Protein AF-A0AAE2C0F9-F1 (afdb_monomer_lite)

Foldseek 3Di:
DFAAAPAGGVDDPDQQAKAAEPVQCPVVPQAQWKKWKAFDWAPDPDPPFFPRDIGIYGHTHHDYPPPWRMEHGPVRSVRTGDVVSQKTWMFIHTDPPPPPPPVPDDDDDDDPPPDDDDPDDDPVPPRPRIMYGYDNPNRD

Organism: NCBI:txid2727404

Structure (mmCIF, N/CA/C/O backbone):
data_AF-A0AAE2C0F9-F1
#
_entry.id   AF-A0AAE2C0F9-F1
#
loop_
_atom_site.group_PDB
_atom_site.id
_atom_site.type_symbol
_atom_site.label_atom_id
_atom_site.label_alt_id
_atom_site.label_comp_id
_atom_site.label_asym_id
_atom_site.label_entity_id
_atom_site.label_seq_id
_atom_site.pdbx_PDB_ins_code
_atom_site.Cartn_x
_atom_site.Cartn_y
_atom_site.Cartn_z
_atom_site.occupancy
_atom_site.B_iso_or_equiv
_atom_site.auth_seq_id
_atom_site.auth_comp_id
_atom_site.auth_asym_id
_atom_site.auth_atom_id
_atom_site.pdbx_PDB_model_num
ATOM 1 N N . MET A 1 1 ? 9.952 -14.963 -16.070 1.00 42.41 1 MET A N 1
ATOM 2 C CA . MET A 1 1 ? 10.923 -14.677 -14.993 1.00 42.41 1 MET A CA 1
ATOM 3 C C . MET A 1 1 ? 10.142 -14.170 -13.797 1.00 42.41 1 MET A C 1
ATOM 5 O O . MET A 1 1 ? 9.503 -13.132 -13.921 1.00 42.41 1 MET A O 1
ATOM 9 N N . PHE A 1 2 ? 10.122 -14.928 -12.702 1.00 54.16 2 PHE A N 1
ATOM 10 C CA . PHE A 1 2 ? 9.593 -14.456 -11.423 1.00 54.16 2 PHE A CA 1
ATOM 11 C C . PHE A 1 2 ? 10.709 -13.664 -10.751 1.00 54.16 2 PHE A C 1
ATOM 13 O O . PHE A 1 2 ? 11.817 -14.176 -10.589 1.00 54.16 2 PHE A O 1
ATOM 20 N N . THR A 1 3 ? 10.467 -12.386 -10.482 1.00 66.56 3 THR A N 1
ATOM 21 C CA . THR A 1 3 ? 11.379 -11.615 -9.643 1.00 66.56 3 THR A CA 1
ATOM 22 C C . THR A 1 3 ? 11.010 -11.927 -8.206 1.00 66.56 3 THR A C 1
ATOM 24 O O . THR A 1 3 ? 9.841 -11.840 -7.853 1.00 66.56 3 THR A O 1
ATOM 27 N N . ALA A 1 4 ? 12.006 -12.301 -7.416 1.00 83.06 4 ALA A N 1
ATOM 28 C CA . ALA A 1 4 ? 11.832 -12.604 -6.010 1.00 83.06 4 ALA A CA 1
ATOM 29 C C . ALA A 1 4 ? 11.451 -11.335 -5.227 1.00 83.06 4 ALA A C 1
ATOM 31 O O . ALA A 1 4 ? 11.951 -10.248 -5.536 1.00 83.06 4 ALA A O 1
ATOM 32 N N . SER A 1 5 ? 10.613 -11.482 -4.202 1.00 89.81 5 SER A N 1
ATOM 33 C CA . SER A 1 5 ? 10.295 -10.391 -3.276 1.00 89.81 5 SER A CA 1
ATOM 34 C C . SER A 1 5 ? 11.536 -9.923 -2.503 1.00 89.81 5 SER A C 1
ATOM 36 O O . SER A 1 5 ? 12.372 -10.740 -2.100 1.00 89.81 5 SER A O 1
ATOM 38 N N . ALA A 1 6 ? 11.653 -8.620 -2.237 1.00 92.44 6 ALA A N 1
ATOM 39 C CA . ALA A 1 6 ? 12.777 -8.067 -1.480 1.00 92.44 6 ALA A CA 1
ATOM 40 C C . ALA A 1 6 ? 12.827 -8.556 -0.019 1.00 92.44 6 ALA A C 1
ATOM 42 O O . ALA A 1 6 ? 13.913 -8.656 0.550 1.00 92.44 6 ALA A O 1
ATOM 43 N N . CYS A 1 7 ? 11.680 -8.878 0.597 1.00 93.25 7 CYS A N 1
ATOM 44 C CA . CYS A 1 7 ? 11.643 -9.330 1.992 1.00 93.25 7 CYS A CA 1
ATOM 45 C C . CYS A 1 7 ? 11.838 -10.844 2.155 1.00 93.25 7 CYS A C 1
ATOM 47 O O . CYS A 1 7 ? 12.425 -11.281 3.144 1.00 93.25 7 CYS A O 1
ATOM 49 N N . TYR A 1 8 ? 11.303 -11.661 1.238 1.00 92.25 8 TYR A N 1
ATOM 50 C CA . TYR A 1 8 ? 11.165 -13.110 1.451 1.00 92.25 8 TYR A CA 1
ATOM 51 C C . TYR A 1 8 ? 11.688 -13.970 0.296 1.00 92.25 8 TYR A C 1
ATOM 53 O O . TYR A 1 8 ? 11.549 -15.198 0.331 1.00 92.25 8 TYR A O 1
ATOM 61 N N . GLY A 1 9 ? 12.309 -13.363 -0.715 1.00 89.75 9 GLY A N 1
ATOM 62 C CA . GLY A 1 9 ? 12.734 -14.070 -1.914 1.00 89.75 9 GLY A CA 1
ATOM 63 C C . GLY A 1 9 ? 11.528 -14.665 -2.646 1.00 89.75 9 GLY A C 1
ATOM 64 O O . GLY A 1 9 ? 10.481 -14.032 -2.701 1.00 89.75 9 GLY A O 1
ATOM 65 N N . ASN A 1 10 ? 11.663 -15.898 -3.144 1.00 87.38 10 ASN A N 1
ATOM 66 C CA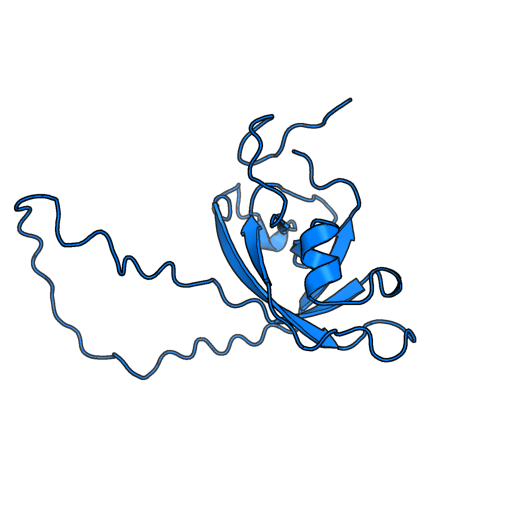 . ASN A 1 10 ? 10.615 -16.622 -3.886 1.00 87.38 10 ASN A CA 1
ATOM 67 C C . ASN A 1 10 ? 9.571 -17.313 -2.980 1.00 87.38 10 ASN A C 1
ATOM 69 O O . ASN A 1 10 ? 8.897 -18.255 -3.406 1.00 87.38 10 ASN A O 1
ATOM 73 N N . LYS A 1 11 ? 9.511 -16.971 -1.685 1.00 87.62 11 LYS A N 1
ATOM 74 C CA . LYS A 1 11 ? 8.603 -17.638 -0.742 1.00 87.62 11 LYS A CA 1
ATOM 75 C C . LYS A 1 11 ? 7.221 -16.985 -0.815 1.00 87.62 11 LYS A C 1
ATOM 77 O O . LYS A 1 11 ? 7.103 -15.827 -0.410 1.00 87.62 11 LYS A O 1
ATOM 82 N N . PRO A 1 12 ? 6.160 -17.716 -1.200 1.00 86.19 12 PRO A N 1
ATOM 83 C CA . PRO A 1 12 ? 4.826 -17.143 -1.314 1.00 86.19 12 PRO A CA 1
ATOM 84 C C . PRO A 1 12 ? 4.338 -16.622 0.040 1.00 86.19 12 PRO A C 1
ATOM 86 O O . PRO A 1 12 ? 4.440 -17.305 1.058 1.00 86.19 12 PRO A O 1
ATOM 89 N N . GLN A 1 13 ? 3.793 -15.406 0.048 1.00 90.44 13 GLN A N 1
ATOM 90 C CA . GLN A 1 13 ? 3.304 -14.737 1.260 1.00 90.44 13 GLN A CA 1
ATOM 91 C C . GLN A 1 13 ? 1.782 -14.524 1.276 1.00 90.44 13 GLN A C 1
ATOM 93 O O . GLN A 1 13 ? 1.277 -13.851 2.178 1.00 90.44 13 GLN A O 1
ATOM 98 N N . GLY A 1 14 ? 1.070 -15.118 0.314 1.00 88.25 14 GLY A N 1
ATOM 99 C CA . GLY A 1 14 ? -0.357 -14.910 0.069 1.00 88.25 14 GLY A CA 1
ATOM 100 C C . GLY A 1 14 ? -0.620 -13.806 -0.956 1.00 88.25 14 GLY A C 1
ATOM 101 O O . GLY A 1 14 ? 0.307 -13.278 -1.561 1.00 88.25 14 GLY A O 1
ATOM 102 N N . VAL A 1 15 ? -1.899 -13.473 -1.148 1.00 88.88 15 VAL A N 1
ATOM 103 C CA . VAL A 1 15 ? -2.340 -12.466 -2.133 1.00 88.88 15 VAL A CA 1
ATOM 104 C C . VAL A 1 15 ? -2.720 -11.129 -1.503 1.00 88.88 15 VAL A C 1
ATOM 106 O O . VAL A 1 15 ? -2.801 -10.141 -2.213 1.00 88.88 15 VAL A O 1
ATOM 109 N N . MET A 1 16 ? -2.919 -11.056 -0.183 1.00 92.88 16 MET A N 1
ATOM 110 C CA . MET A 1 16 ? -3.181 -9.795 0.530 1.00 92.88 16 MET A CA 1
ATOM 111 C C . MET A 1 16 ? -1.858 -9.169 0.974 1.00 92.88 16 MET A C 1
ATOM 113 O O . MET A 1 16 ? -1.473 -9.201 2.146 1.00 92.88 16 MET A O 1
ATOM 117 N N . ILE A 1 17 ? -1.115 -8.675 -0.012 1.00 92.75 17 ILE A N 1
ATOM 118 C CA . ILE A 1 17 ? 0.266 -8.217 0.130 1.00 92.75 17 ILE A CA 1
ATOM 119 C C . ILE A 1 17 ? 0.461 -6.841 -0.507 1.00 92.75 17 ILE A C 1
ATOM 121 O O . ILE A 1 17 ? -0.316 -6.425 -1.368 1.00 92.75 17 ILE A O 1
ATOM 125 N N . ALA A 1 18 ? 1.506 -6.146 -0.067 1.00 93.69 18 ALA A N 1
ATOM 126 C CA . ALA A 1 18 ? 1.896 -4.842 -0.580 1.00 93.69 18 ALA A CA 1
ATOM 127 C C . ALA A 1 18 ? 3.424 -4.709 -0.698 1.00 93.69 18 ALA A C 1
ATOM 129 O O . ALA A 1 18 ? 4.173 -5.356 0.044 1.00 93.69 18 ALA A O 1
ATOM 130 N N . ALA A 1 19 ? 3.876 -3.840 -1.599 1.00 93.50 19 ALA A N 1
ATOM 131 C CA . ALA A 1 19 ? 5.245 -3.352 -1.654 1.00 93.50 19 ALA A CA 1
ATOM 132 C C . ALA A 1 19 ? 5.318 -1.933 -1.072 1.00 93.50 19 ALA A C 1
ATOM 134 O O . ALA A 1 19 ? 4.413 -1.116 -1.265 1.00 93.50 19 ALA A O 1
ATOM 135 N N . ALA A 1 20 ? 6.389 -1.642 -0.337 1.00 93.31 20 ALA A N 1
ATOM 136 C CA . ALA A 1 20 ? 6.649 -0.306 0.191 1.00 93.31 20 ALA A CA 1
ATOM 137 C C . ALA A 1 20 ? 7.449 0.525 -0.818 1.00 93.31 20 ALA A C 1
ATOM 139 O O . ALA A 1 20 ? 8.342 -0.009 -1.478 1.00 93.31 20 ALA A O 1
ATOM 140 N N . SER A 1 21 ? 7.166 1.824 -0.916 1.00 91.38 21 SER A N 1
ATOM 141 C CA . SER A 1 21 ? 8.005 2.755 -1.676 1.00 91.38 21 SER A CA 1
ATOM 142 C C . SER A 1 21 ? 9.275 3.146 -0.922 1.00 91.38 21 SER A C 1
ATOM 144 O O . SER A 1 21 ? 9.430 2.842 0.264 1.00 91.38 21 SER A O 1
ATOM 146 N N . ASP A 1 22 ? 10.186 3.843 -1.603 1.00 91.62 22 ASP A N 1
ATOM 147 C CA . ASP A 1 22 ? 11.493 4.235 -1.060 1.00 91.62 22 ASP A CA 1
ATOM 148 C C . ASP A 1 22 ? 11.426 4.927 0.317 1.00 91.62 22 ASP A C 1
ATOM 150 O O . ASP A 1 22 ? 12.169 4.513 1.212 1.00 91.62 22 ASP A O 1
ATOM 154 N N . PRO A 1 23 ? 10.514 5.893 0.572 1.00 90.50 23 PRO A N 1
ATOM 155 C CA . PRO A 1 23 ? 10.424 6.544 1.882 1.00 90.50 23 PRO A CA 1
ATOM 156 C C . PRO A 1 23 ? 9.973 5.612 3.014 1.00 90.50 23 PRO A C 1
ATOM 158 O O . PRO A 1 23 ? 10.267 5.871 4.180 1.00 90.50 23 PRO A O 1
ATOM 161 N N . LEU A 1 24 ? 9.238 4.543 2.691 1.00 89.31 24 LEU A N 1
ATOM 162 C CA . LEU A 1 24 ? 8.733 3.576 3.666 1.00 89.31 24 LEU A CA 1
ATOM 163 C C . LEU A 1 24 ? 9.624 2.342 3.816 1.00 89.31 24 LEU A C 1
ATOM 165 O O . LEU A 1 24 ? 9.521 1.652 4.829 1.00 89.31 24 LEU A O 1
ATOM 169 N N . TRP A 1 25 ? 10.487 2.058 2.840 1.00 91.75 25 TRP A N 1
ATOM 170 C CA . TRP A 1 25 ? 11.283 0.835 2.803 1.00 91.75 25 TRP A CA 1
ATOM 171 C C . TRP A 1 25 ? 12.175 0.663 4.036 1.00 91.75 25 TRP A C 1
ATOM 173 O O . TRP A 1 25 ? 12.251 -0.434 4.593 1.00 91.75 25 TRP A O 1
ATOM 183 N N . ALA A 1 26 ? 12.824 1.745 4.482 1.00 92.31 26 ALA A N 1
ATOM 184 C CA . ALA A 1 26 ? 13.661 1.775 5.685 1.00 92.31 26 ALA A CA 1
ATOM 185 C C . ALA A 1 26 ? 14.646 0.587 5.773 1.00 92.31 26 ALA A C 1
ATOM 187 O O . ALA A 1 26 ? 14.719 -0.096 6.795 1.00 92.31 26 ALA A O 1
ATOM 188 N N . ASN A 1 27 ? 15.371 0.306 4.683 1.00 91.88 27 ASN A N 1
ATOM 189 C CA . ASN A 1 27 ? 16.298 -0.831 4.563 1.00 91.88 27 ASN A CA 1
ATOM 190 C C . ASN A 1 27 ? 15.662 -2.195 4.905 1.00 91.88 27 ASN A C 1
ATOM 192 O O . ASN A 1 27 ? 16.303 -3.058 5.498 1.00 91.88 27 ASN A O 1
ATOM 196 N N . GLY A 1 28 ? 14.384 -2.382 4.568 1.00 91.56 28 GLY A N 1
ATOM 197 C CA . GLY A 1 28 ? 13.639 -3.612 4.836 1.00 91.56 28 GLY A CA 1
ATOM 198 C C . GLY A 1 28 ? 13.056 -3.706 6.249 1.00 91.56 28 GLY A C 1
ATOM 199 O O . GLY A 1 28 ? 12.364 -4.673 6.553 1.00 91.56 28 GLY A O 1
ATOM 200 N N . ALA A 1 29 ? 13.231 -2.700 7.113 1.00 93.69 29 ALA A N 1
ATOM 201 C CA . ALA A 1 29 ? 12.641 -2.701 8.458 1.00 93.69 29 ALA A CA 1
ATOM 202 C C . ALA A 1 29 ? 11.098 -2.677 8.452 1.00 93.69 29 ALA A C 1
ATOM 204 O O . ALA A 1 29 ? 10.458 -2.877 9.488 1.00 93.69 29 ALA A O 1
ATOM 205 N N . ILE A 1 30 ? 10.481 -2.390 7.302 1.00 93.75 30 ILE A N 1
ATOM 206 C CA . ILE A 1 30 ? 9.032 -2.459 7.103 1.00 93.75 30 ILE A CA 1
ATOM 207 C C . ILE A 1 30 ? 8.535 -3.866 6.723 1.00 93.75 30 ILE A C 1
ATOM 209 O O . ILE A 1 30 ? 7.337 -4.127 6.825 1.00 93.75 30 ILE A O 1
ATOM 213 N N . CYS A 1 31 ? 9.424 -4.786 6.333 1.00 94.25 31 CYS A N 1
ATOM 214 C CA . CYS A 1 31 ? 9.064 -6.154 5.967 1.00 94.25 31 CYS A CA 1
ATOM 215 C C . CYS A 1 31 ? 8.261 -6.849 7.074 1.00 94.25 31 CYS A C 1
ATOM 217 O O . CYS A 1 31 ? 8.587 -6.764 8.258 1.00 94.25 31 CYS A O 1
ATOM 219 N N . GLY A 1 32 ? 7.189 -7.541 6.690 1.00 92.25 32 GLY A N 1
ATOM 220 C CA . GLY A 1 32 ? 6.327 -8.284 7.609 1.00 92.25 32 GLY A CA 1
ATOM 221 C C . GLY A 1 32 ? 5.364 -7.429 8.429 1.00 92.25 32 GLY A C 1
ATOM 222 O O . GLY A 1 32 ? 4.437 -7.983 9.023 1.00 92.25 32 GLY A O 1
ATOM 223 N N . LYS A 1 33 ? 5.512 -6.097 8.435 1.00 91.75 33 LYS A N 1
ATOM 224 C CA . LYS A 1 33 ? 4.509 -5.215 9.039 1.00 91.75 33 LYS A CA 1
ATOM 225 C C . LYS A 1 33 ? 3.196 -5.336 8.274 1.00 91.75 33 LYS A C 1
ATOM 227 O O . LYS A 1 33 ? 3.175 -5.497 7.052 1.00 91.75 33 LYS A O 1
ATOM 232 N N . VAL A 1 34 ? 2.104 -5.255 9.022 1.00 92.19 34 VAL A N 1
ATOM 233 C CA . VAL A 1 34 ? 0.744 -5.341 8.497 1.00 92.19 34 VAL A CA 1
ATOM 234 C C . VAL A 1 34 ? 0.031 -4.006 8.638 1.00 92.19 34 VAL A C 1
ATOM 236 O O . VAL A 1 34 ? 0.200 -3.309 9.638 1.00 92.19 34 VAL A O 1
ATOM 239 N N . PHE A 1 35 ? -0.771 -3.653 7.642 1.00 91.00 35 PHE A N 1
ATOM 240 C CA . PHE A 1 35 ? -1.495 -2.387 7.578 1.00 91.00 35 PHE A CA 1
ATOM 241 C C . PHE A 1 35 ? -2.955 -2.642 7.233 1.00 91.00 35 PHE A C 1
ATOM 243 O O . PHE A 1 35 ? -3.237 -3.457 6.357 1.00 91.00 35 PHE A O 1
ATOM 250 N N . ASN A 1 36 ? -3.869 -1.946 7.910 1.00 93.12 36 ASN A N 1
ATOM 251 C CA . ASN A 1 36 ? -5.279 -1.930 7.538 1.00 93.12 36 ASN A CA 1
ATOM 252 C C . ASN A 1 36 ? -5.516 -0.770 6.569 1.00 93.12 36 ASN A C 1
ATOM 254 O O . ASN A 1 36 ? -5.553 0.382 6.986 1.00 93.12 36 ASN A O 1
ATOM 258 N N . VAL A 1 37 ? -5.635 -1.070 5.282 1.00 94.69 37 VAL A N 1
ATOM 259 C CA . VAL A 1 37 ? -5.708 -0.080 4.208 1.00 94.69 37 VAL A CA 1
ATOM 260 C C . VAL A 1 37 ? -7.159 0.181 3.832 1.00 94.69 37 VAL A C 1
ATOM 262 O O . VAL A 1 37 ? -7.930 -0.755 3.629 1.00 94.69 37 VAL A O 1
ATOM 265 N N . THR A 1 38 ? -7.522 1.455 3.708 1.00 94.94 38 THR A N 1
ATOM 266 C CA . THR A 1 38 ? -8.869 1.902 3.330 1.00 94.94 38 THR A CA 1
ATOM 267 C C . THR A 1 38 ? -8.778 2.973 2.253 1.00 94.94 38 THR A C 1
ATOM 269 O O . THR A 1 38 ? -7.994 3.907 2.390 1.00 94.94 38 THR A O 1
ATOM 272 N N . CYS A 1 39 ? -9.590 2.868 1.199 1.00 95.44 39 CYS A N 1
ATOM 273 C CA . CYS A 1 39 ? -9.715 3.921 0.190 1.00 95.44 39 CYS A CA 1
ATOM 274 C C . CYS A 1 39 ? -10.438 5.140 0.775 1.00 95.44 39 CYS A C 1
ATOM 276 O O . CYS A 1 39 ? -11.526 5.002 1.331 1.00 95.44 39 CYS A O 1
ATOM 278 N N . THR A 1 40 ? -9.856 6.329 0.622 1.00 95.25 40 THR A N 1
ATOM 279 C CA . THR A 1 40 ? -10.421 7.598 1.114 1.00 95.25 40 THR A CA 1
ATOM 280 C C . THR A 1 40 ? -10.854 8.537 -0.005 1.00 95.25 40 THR A C 1
ATOM 282 O O . THR A 1 40 ? -11.588 9.491 0.251 1.00 95.25 40 THR A O 1
ATOM 285 N N . GLY A 1 41 ? -10.454 8.279 -1.253 1.00 92.38 41 GLY A N 1
ATOM 286 C CA . GLY A 1 41 ? -10.963 9.036 -2.391 1.00 92.38 41 GLY A CA 1
ATOM 287 C C . GLY A 1 41 ? -10.173 8.882 -3.691 1.00 92.38 41 GLY A C 1
ATOM 288 O O . GLY A 1 41 ? -9.171 8.164 -3.747 1.00 92.38 41 GLY A O 1
ATOM 289 N N . PRO A 1 42 ? -10.625 9.570 -4.753 1.00 93.00 42 PRO A N 1
ATOM 290 C CA . PRO A 1 42 ? -9.976 9.565 -6.059 1.00 93.00 42 PRO A CA 1
ATOM 291 C C . PRO A 1 42 ? -8.693 10.397 -6.098 1.00 93.00 42 PRO A C 1
ATOM 293 O O . PRO A 1 42 ? -8.519 11.369 -5.356 1.00 93.00 42 PRO A O 1
ATOM 296 N N . THR A 1 43 ? -7.834 10.064 -7.059 1.00 90.38 43 THR A N 1
ATOM 297 C CA . THR A 1 43 ? -6.739 10.927 -7.539 1.00 90.38 43 THR A CA 1
ATOM 298 C C . THR A 1 43 ? -6.930 11.342 -8.998 1.00 90.38 43 THR A C 1
ATOM 300 O O . THR A 1 43 ? -6.127 12.101 -9.529 1.00 90.38 43 THR A O 1
ATOM 303 N N . ASN A 1 44 ? -7.969 10.831 -9.661 1.00 88.75 44 ASN A N 1
ATOM 304 C CA . ASN A 1 44 ? -8.306 11.099 -11.054 1.00 88.75 44 ASN A CA 1
ATOM 305 C C . ASN A 1 44 ? -9.842 11.124 -11.243 1.00 88.75 44 ASN A C 1
ATOM 307 O O . ASN A 1 44 ? -10.571 10.830 -10.295 1.00 88.75 44 ASN A O 1
ATOM 311 N N . PRO A 1 45 ? -10.356 11.480 -12.435 1.00 93.25 45 PRO A N 1
ATOM 312 C CA . PRO A 1 45 ? -11.794 11.659 -12.672 1.00 93.25 45 PRO A CA 1
ATOM 313 C C . PRO A 1 45 ? -12.658 10.384 -12.655 1.00 93.25 45 PRO A C 1
ATOM 315 O O . PRO A 1 45 ? -13.819 10.449 -13.054 1.00 93.25 45 PRO A O 1
ATOM 318 N N . VAL A 1 46 ? -12.133 9.225 -12.235 1.00 90.44 46 VAL A N 1
ATOM 319 C CA . VAL A 1 46 ? -12.930 7.995 -12.130 1.00 90.44 46 VAL A CA 1
ATOM 320 C C . VAL A 1 46 ? -13.982 8.165 -11.022 1.00 90.44 46 VAL A C 1
ATOM 322 O O . VAL A 1 46 ? -13.618 8.404 -9.867 1.00 90.44 46 VAL A O 1
ATOM 325 N N . PRO A 1 47 ? -15.286 8.053 -11.337 1.00 90.00 47 PRO A N 1
ATOM 326 C CA . PRO A 1 47 ? -16.339 8.265 -10.354 1.00 90.00 47 PRO A CA 1
ATOM 327 C C . PRO A 1 47 ? -16.374 7.121 -9.335 1.00 90.00 47 PRO A C 1
ATOM 329 O O . PRO A 1 47 ? -16.283 5.952 -9.705 1.00 90.00 47 PRO A O 1
ATOM 332 N N . HIS A 1 48 ? -16.551 7.472 -8.057 1.00 90.62 48 HIS A N 1
ATOM 333 C CA . HIS A 1 48 ? -16.710 6.538 -6.933 1.00 90.62 48 HIS A CA 1
ATOM 334 C C . HIS A 1 48 ? -15.663 5.405 -6.914 1.00 90.62 48 HIS A C 1
ATOM 336 O O . HIS A 1 48 ? -16.017 4.229 -7.002 1.00 90.62 48 HIS A O 1
ATOM 342 N N . PRO A 1 49 ? -14.360 5.723 -6.797 1.00 93.62 49 PRO A N 1
ATOM 343 C CA . PRO A 1 49 ? -13.324 4.702 -6.881 1.00 93.62 49 PRO A CA 1
ATOM 344 C C . PRO A 1 49 ? -13.320 3.769 -5.670 1.00 93.62 49 PRO A C 1
ATOM 346 O O . PRO A 1 49 ? -12.838 2.656 -5.800 1.00 93.62 49 PRO A O 1
ATOM 349 N N . CYS A 1 50 ? -13.825 4.193 -4.508 1.00 96.50 50 CYS A N 1
ATOM 350 C CA . CYS A 1 50 ? -13.777 3.416 -3.273 1.00 96.50 50 CYS A CA 1
ATOM 351 C C . CYS A 1 50 ? -14.972 2.465 -3.138 1.00 96.50 50 CYS A C 1
ATOM 353 O O . CYS A 1 50 ? -16.109 2.852 -3.392 1.00 96.50 50 CYS A O 1
ATOM 355 N N . THR A 1 51 ? -14.731 1.253 -2.634 1.00 96.38 51 THR A N 1
ATOM 356 C CA . THR A 1 51 ? -15.788 0.264 -2.338 1.00 96.38 51 THR A CA 1
ATOM 357 C C . THR A 1 51 ? -16.438 0.459 -0.963 1.00 96.38 51 THR A C 1
ATOM 359 O O . THR A 1 51 ? -17.426 -0.201 -0.653 1.00 96.38 51 THR A O 1
ATOM 362 N N . GLY A 1 52 ? -15.860 1.314 -0.110 1.00 95.44 52 GLY A N 1
ATOM 363 C CA . GLY A 1 52 ? -16.256 1.476 1.296 1.00 95.44 52 GLY A CA 1
ATOM 364 C C . GLY A 1 52 ? -15.720 0.387 2.235 1.00 95.44 52 GLY A C 1
ATOM 365 O O . GLY A 1 52 ? -16.099 0.348 3.402 1.00 95.44 52 GLY A O 1
ATOM 366 N N . ARG A 1 53 ? -14.845 -0.502 1.746 1.00 95.75 53 ARG A N 1
ATOM 367 C CA . ARG A 1 53 ? -14.228 -1.585 2.528 1.00 95.75 53 ARG A CA 1
ATOM 368 C C . ARG A 1 53 ? -12.777 -1.265 2.888 1.00 95.75 53 ARG A C 1
ATOM 370 O O . ARG A 1 53 ? -12.132 -0.432 2.249 1.00 95.75 53 ARG A O 1
ATOM 377 N N . SER A 1 54 ? -12.257 -2.009 3.861 1.00 92.56 54 SER A N 1
ATOM 378 C CA . SER A 1 54 ? -10.838 -2.030 4.230 1.00 92.56 54 SER A CA 1
ATOM 379 C C . SER A 1 54 ? -10.236 -3.415 3.993 1.00 92.56 54 SER A C 1
ATOM 381 O O . SER A 1 54 ? -10.956 -4.418 3.963 1.00 92.56 54 SER A O 1
ATOM 383 N N . VAL A 1 55 ? -8.914 -3.478 3.845 1.00 95.00 55 VAL A N 1
ATOM 384 C CA . VAL A 1 55 ? -8.159 -4.728 3.693 1.00 95.00 55 VAL A CA 1
ATOM 385 C C . VAL A 1 55 ? -6.897 -4.701 4.547 1.00 95.00 55 VAL A C 1
ATOM 387 O O . VAL A 1 55 ? -6.185 -3.700 4.583 1.00 95.00 55 VAL A O 1
ATOM 390 N N . VAL A 1 56 ? -6.590 -5.811 5.220 1.00 94.31 56 VAL A N 1
ATOM 391 C CA . VAL A 1 56 ? -5.310 -5.972 5.920 1.00 94.31 56 VAL A CA 1
ATOM 392 C C . VAL A 1 56 ? -4.294 -6.579 4.962 1.00 94.31 56 VAL A C 1
ATOM 394 O O . VAL A 1 56 ? -4.516 -7.667 4.435 1.00 94.31 56 VAL A O 1
ATOM 397 N N . VAL A 1 57 ? -3.176 -5.888 4.752 1.00 93.19 57 VAL A N 1
ATOM 398 C CA . VAL A 1 57 ? -2.084 -6.336 3.875 1.00 93.19 57 VAL A CA 1
ATOM 399 C C . VAL A 1 57 ? -0.778 -6.455 4.639 1.00 93.19 57 VAL A C 1
ATOM 401 O O . VAL A 1 57 ? -0.524 -5.688 5.567 1.00 93.19 57 VAL A O 1
ATOM 404 N N . LYS A 1 58 ? 0.068 -7.399 4.225 1.00 93.69 58 LYS A N 1
ATOM 405 C CA . LYS A 1 58 ? 1.445 -7.545 4.715 1.00 93.69 58 LYS A CA 1
ATOM 406 C C . LYS A 1 58 ? 2.427 -6.919 3.728 1.00 93.69 58 LYS A C 1
ATOM 408 O O . LYS A 1 58 ? 2.320 -7.170 2.529 1.00 93.69 58 LYS A O 1
ATOM 413 N N . ILE A 1 59 ? 3.408 -6.164 4.223 1.00 94.19 59 ILE A N 1
ATOM 414 C CA . ILE A 1 59 ? 4.501 -5.672 3.378 1.00 94.19 59 ILE A CA 1
ATOM 415 C C . ILE A 1 59 ? 5.484 -6.810 3.104 1.00 94.19 59 ILE A C 1
ATOM 417 O O . ILE A 1 59 ? 6.035 -7.398 4.038 1.00 94.19 59 ILE A O 1
ATOM 421 N N . VAL A 1 60 ? 5.689 -7.129 1.827 1.00 94.38 60 VAL A N 1
ATOM 422 C CA . VAL A 1 60 ? 6.527 -8.263 1.396 1.00 94.38 60 VAL A CA 1
ATOM 423 C C . VAL A 1 60 ? 7.600 -7.881 0.389 1.00 94.38 60 VAL A C 1
ATOM 425 O O . VAL A 1 60 ? 8.484 -8.690 0.124 1.00 94.38 60 VAL A O 1
ATOM 428 N N . ASP A 1 61 ? 7.547 -6.674 -0.163 1.00 93.81 61 ASP A N 1
ATOM 429 C CA . ASP A 1 61 ? 8.440 -6.269 -1.240 1.00 93.81 61 ASP A CA 1
ATOM 430 C C . ASP A 1 61 ? 8.796 -4.779 -1.163 1.00 93.81 61 ASP A C 1
ATOM 432 O O . ASP A 1 61 ? 8.174 -3.993 -0.439 1.00 93.81 61 ASP A O 1
ATOM 436 N N . HIS A 1 62 ? 9.821 -4.405 -1.922 1.00 93.00 62 HIS A N 1
ATOM 437 C CA . HIS A 1 62 ? 10.249 -3.033 -2.147 1.00 93.00 62 HIS A CA 1
ATOM 438 C C . HIS A 1 62 ? 9.893 -2.645 -3.578 1.00 93.00 62 HIS A C 1
ATOM 440 O O . HIS A 1 62 ? 10.250 -3.350 -4.524 1.00 93.00 62 HIS A O 1
ATOM 446 N N . CYS A 1 63 ? 9.233 -1.502 -3.747 1.00 89.62 63 CYS A N 1
ATOM 447 C CA . CYS A 1 63 ? 9.036 -0.892 -5.052 1.00 89.62 63 CYS A CA 1
ATOM 448 C C . CYS A 1 63 ? 9.873 0.393 -5.189 1.00 89.62 63 CYS A C 1
ATOM 450 O O . CYS A 1 63 ? 9.397 1.477 -4.830 1.00 89.62 63 CYS A O 1
ATOM 452 N N . PRO A 1 64 ? 11.104 0.297 -5.728 1.00 87.81 64 PRO A N 1
ATOM 453 C CA . PRO A 1 64 ? 11.911 1.466 -6.049 1.00 87.81 64 PRO A CA 1
ATOM 454 C C . PRO A 1 64 ? 11.229 2.328 -7.111 1.00 87.81 64 PRO A C 1
ATOM 456 O O . PRO A 1 64 ? 10.811 1.813 -8.151 1.00 87.81 64 PRO A O 1
ATOM 459 N N . GLY A 1 65 ? 11.123 3.634 -6.867 1.00 84.31 65 GLY A N 1
ATOM 460 C CA . GLY A 1 65 ? 10.521 4.575 -7.816 1.00 84.31 65 GLY A CA 1
ATOM 461 C C . GLY A 1 65 ? 9.000 4.457 -7.976 1.00 84.31 65 GLY A C 1
ATOM 462 O O . GLY A 1 65 ? 8.434 5.086 -8.873 1.00 84.31 65 GLY A O 1
ATOM 463 N N . CYS A 1 66 ? 8.312 3.686 -7.125 1.00 82.81 66 CYS A N 1
ATOM 464 C CA . CYS A 1 66 ? 6.854 3.726 -7.070 1.00 82.81 66 CYS A CA 1
ATOM 465 C C . CYS A 1 66 ? 6.381 5.127 -6.655 1.00 82.81 66 CYS A C 1
ATOM 467 O O . CYS A 1 66 ? 6.759 5.629 -5.600 1.00 82.81 66 CYS A O 1
ATOM 469 N N . GLY A 1 67 ? 5.507 5.742 -7.459 1.00 71.31 67 GLY A N 1
ATOM 470 C CA . GLY A 1 67 ? 4.932 7.059 -7.148 1.00 71.31 67 GLY A CA 1
ATOM 471 C C . GLY A 1 67 ? 3.911 7.053 -5.998 1.00 71.31 67 GLY A C 1
ATOM 472 O O . GLY A 1 67 ? 3.546 8.115 -5.503 1.00 71.31 67 GLY A O 1
ATOM 473 N N . GLY A 1 68 ? 3.434 5.872 -5.586 1.00 79.56 68 GLY A N 1
ATOM 474 C CA . GLY A 1 68 ? 2.558 5.686 -4.426 1.00 79.56 68 GLY A CA 1
ATOM 475 C C . GLY A 1 68 ? 3.332 5.391 -3.137 1.00 79.56 68 GLY A C 1
ATOM 476 O O . GLY A 1 68 ? 4.463 4.923 -3.165 1.00 79.56 68 GLY A O 1
ATOM 477 N N . THR A 1 69 ? 2.705 5.629 -1.989 1.00 87.62 69 THR A N 1
ATOM 478 C CA . THR A 1 69 ? 3.191 5.255 -0.654 1.00 87.62 69 THR A CA 1
ATOM 479 C C . THR A 1 69 ? 3.223 3.735 -0.475 1.00 87.62 69 THR A C 1
ATOM 481 O O . THR A 1 69 ? 4.205 3.185 0.016 1.00 87.62 69 THR A O 1
ATOM 484 N N . LEU A 1 70 ? 2.160 3.052 -0.900 1.00 91.38 70 LEU A N 1
ATOM 485 C CA . LEU A 1 70 ? 2.090 1.595 -0.975 1.00 91.38 70 LEU A CA 1
ATOM 486 C C . LEU A 1 70 ? 1.732 1.186 -2.407 1.00 91.38 70 LEU A C 1
ATOM 488 O O . LEU A 1 70 ? 1.072 1.923 -3.143 1.00 91.38 70 LEU A O 1
ATOM 492 N N . ASP A 1 71 ? 2.155 -0.005 -2.789 1.00 92.62 71 ASP A N 1
ATOM 493 C CA . ASP A 1 71 ? 1.752 -0.666 -4.023 1.00 92.62 71 ASP A CA 1
ATOM 494 C C . ASP A 1 71 ? 1.056 -1.967 -3.629 1.00 92.62 71 ASP A C 1
ATOM 496 O O . ASP A 1 71 ? 1.653 -2.776 -2.921 1.00 92.62 71 ASP A O 1
ATOM 500 N N . LEU A 1 72 ? -0.226 -2.125 -3.969 1.00 92.44 72 LEU A N 1
ATOM 501 C CA . LEU A 1 72 ? -1.017 -3.292 -3.561 1.00 92.44 72 LEU A CA 1
ATOM 502 C C . LEU A 1 72 ? -1.070 -4.346 -4.650 1.00 92.44 72 LEU A C 1
ATOM 504 O O . LEU A 1 72 ? -1.095 -4.044 -5.843 1.00 92.44 72 LEU A O 1
ATOM 508 N N . SER A 1 73 ? -1.211 -5.598 -4.214 1.00 92.38 73 SER A N 1
ATOM 509 C CA . SER A 1 73 ? -1.622 -6.661 -5.115 1.00 92.38 73 SER A CA 1
ATOM 510 C C . SER A 1 73 ? -2.976 -6.310 -5.725 1.00 92.38 73 SER A C 1
ATOM 512 O O . SER A 1 73 ? -3.782 -5.566 -5.150 1.00 92.38 73 SER A O 1
ATOM 514 N N . LYS A 1 74 ? -3.261 -6.884 -6.893 1.00 92.12 74 LYS A N 1
ATOM 515 C CA . LYS A 1 74 ? -4.544 -6.676 -7.571 1.00 92.12 74 LYS A CA 1
ATOM 516 C C . LYS A 1 74 ? -5.717 -7.072 -6.678 1.00 92.12 74 LYS A C 1
ATOM 518 O O . LYS A 1 74 ? -6.723 -6.372 -6.648 1.00 92.12 74 LYS A O 1
ATOM 523 N N . GLU A 1 75 ? -5.571 -8.166 -5.942 1.00 91.56 75 GLU A N 1
ATOM 524 C CA . GLU A 1 75 ? -6.578 -8.723 -5.047 1.00 91.56 75 GLU A CA 1
ATOM 525 C C . GLU A 1 75 ? -6.857 -7.787 -3.863 1.00 91.56 75 GLU A C 1
ATOM 527 O O . GLU A 1 75 ? -8.018 -7.516 -3.538 1.00 91.56 75 GLU A O 1
ATOM 532 N N . ALA A 1 76 ? -5.805 -7.241 -3.246 1.00 93.94 76 ALA A N 1
ATOM 533 C CA . ALA A 1 76 ? -5.959 -6.285 -2.156 1.00 93.94 76 ALA A CA 1
ATOM 534 C C . ALA A 1 76 ? -6.547 -4.958 -2.657 1.00 93.94 76 ALA A C 1
ATOM 536 O O . ALA A 1 76 ? -7.482 -4.434 -2.051 1.00 93.94 76 ALA A O 1
ATOM 537 N N . PHE A 1 77 ? -6.072 -4.447 -3.797 1.00 94.75 77 PHE A N 1
ATOM 538 C CA . PHE A 1 77 ? -6.593 -3.214 -4.387 1.00 94.75 77 PHE A CA 1
ATOM 539 C C . PHE A 1 77 ? -8.079 -3.339 -4.739 1.00 94.75 77 PHE A C 1
ATOM 541 O O . PHE A 1 77 ? -8.879 -2.500 -4.331 1.00 94.75 77 PHE A O 1
ATOM 548 N N . ALA A 1 78 ? -8.469 -4.419 -5.424 1.00 95.50 78 ALA A N 1
ATOM 549 C CA . ALA A 1 78 ? -9.853 -4.673 -5.826 1.00 95.50 78 ALA A CA 1
ATOM 550 C C . ALA A 1 78 ? -10.814 -4.816 -4.633 1.00 95.50 78 ALA A C 1
ATOM 552 O O . ALA A 1 78 ? -12.022 -4.634 -4.780 1.00 95.50 78 ALA A O 1
ATOM 553 N N . THR A 1 79 ? -10.295 -5.120 -3.439 1.00 96.44 79 THR A N 1
ATOM 554 C CA . THR A 1 79 ? -11.107 -5.153 -2.218 1.00 96.44 79 THR A CA 1
ATOM 555 C C . THR A 1 79 ? -11.560 -3.752 -1.807 1.00 96.44 79 THR A C 1
ATOM 557 O O . THR A 1 79 ? -12.706 -3.584 -1.382 1.00 96.44 79 THR A O 1
ATOM 560 N N . ILE A 1 80 ? -10.693 -2.745 -1.943 1.00 95.94 80 ILE A N 1
ATOM 561 C CA . ILE A 1 80 ? -10.929 -1.385 -1.431 1.00 95.94 80 ILE A CA 1
ATOM 562 C C . ILE A 1 80 ? -11.319 -0.377 -2.513 1.00 95.94 80 ILE A C 1
ATOM 564 O O . ILE A 1 80 ? -11.885 0.670 -2.186 1.00 95.94 80 ILE A O 1
ATOM 568 N N . ALA A 1 81 ? -11.034 -0.667 -3.785 1.00 96.19 81 ALA A N 1
ATOM 569 C CA . ALA A 1 81 ? -11.303 0.250 -4.881 1.00 96.19 81 ALA A CA 1
ATOM 570 C C . ALA A 1 81 ? -11.494 -0.412 -6.251 1.00 96.19 81 ALA A C 1
ATOM 572 O O . ALA A 1 81 ? -11.066 -1.537 -6.499 1.00 96.19 81 ALA A O 1
ATOM 573 N N . ASN A 1 82 ? -12.099 0.340 -7.171 1.00 94.50 82 ASN A N 1
ATOM 574 C CA . ASN A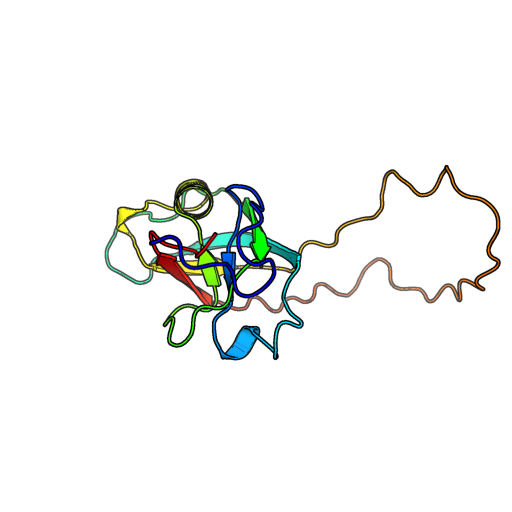 1 82 ? -12.215 0.001 -8.583 1.00 94.50 82 ASN A CA 1
ATOM 575 C C . ASN A 1 82 ? -10.819 -0.029 -9.241 1.00 94.50 82 ASN A C 1
ATOM 577 O O . ASN A 1 82 ? -10.186 1.026 -9.325 1.00 94.50 82 ASN A O 1
ATOM 581 N N . PRO A 1 83 ? -10.350 -1.175 -9.776 1.00 90.62 83 PRO A N 1
ATOM 582 C CA . PRO A 1 83 ? -9.031 -1.293 -10.407 1.00 90.62 83 PRO A CA 1
ATOM 583 C C . PRO A 1 83 ? -8.769 -0.298 -11.546 1.00 90.62 83 PRO A C 1
ATOM 585 O O . PRO A 1 83 ? -7.618 0.060 -11.781 1.00 90.62 83 PRO A O 1
ATOM 588 N N . VAL A 1 84 ? -9.818 0.186 -12.224 1.00 91.88 84 VAL A N 1
ATOM 589 C CA . VAL A 1 84 ? -9.711 1.204 -13.287 1.00 91.88 84 VAL A CA 1
ATOM 590 C C . VAL A 1 84 ? -9.219 2.548 -12.743 1.00 91.88 84 VAL A C 1
ATOM 592 O O . VAL A 1 84 ? -8.583 3.302 -13.473 1.00 91.88 84 VAL A O 1
ATOM 595 N N . ALA A 1 85 ? -9.460 2.843 -11.460 1.00 91.00 85 ALA A N 1
ATOM 596 C CA . ALA A 1 85 ? -8.940 4.049 -10.824 1.00 91.00 85 ALA A CA 1
ATOM 597 C C . ALA A 1 85 ? -7.407 4.072 -10.836 1.00 91.00 85 ALA A C 1
ATOM 599 O O . ALA A 1 85 ? -6.828 5.143 -10.978 1.00 91.00 85 ALA A O 1
ATOM 600 N N . GLY A 1 86 ? -6.743 2.915 -10.741 1.00 88.44 86 GLY A N 1
ATOM 601 C CA . GLY A 1 86 ? -5.287 2.779 -10.827 1.00 88.44 86 GLY A CA 1
ATOM 602 C C . GLY A 1 86 ? -4.536 3.314 -9.606 1.00 88.44 86 GLY A C 1
ATOM 603 O O . GLY A 1 86 ? -3.802 2.580 -8.948 1.00 88.44 86 GLY A O 1
ATOM 604 N N . ILE A 1 87 ? -4.749 4.592 -9.296 1.00 90.75 87 ILE A N 1
ATOM 605 C CA . ILE A 1 87 ? -4.219 5.295 -8.138 1.00 90.75 87 ILE A CA 1
ATOM 606 C C . ILE A 1 87 ? -5.395 5.855 -7.331 1.00 90.75 87 ILE A C 1
ATOM 608 O O . ILE A 1 87 ? -6.350 6.395 -7.889 1.00 90.75 87 ILE A O 1
ATOM 612 N N . ILE A 1 88 ? -5.347 5.694 -6.011 1.00 92.75 88 ILE A N 1
ATOM 613 C CA . ILE A 1 88 ? -6.359 6.211 -5.077 1.00 92.75 88 ILE A CA 1
ATOM 614 C C . ILE A 1 88 ? -5.673 6.821 -3.855 1.00 92.75 88 ILE A C 1
ATOM 616 O O . ILE A 1 88 ? -4.507 6.536 -3.570 1.00 92.75 88 ILE A O 1
ATOM 620 N N . LYS A 1 89 ? -6.412 7.653 -3.121 1.00 94.19 89 LYS A N 1
ATOM 621 C CA . LYS A 1 89 ? -6.019 8.100 -1.785 1.00 94.19 89 LYS A CA 1
ATOM 622 C C . LYS A 1 89 ? -6.391 7.031 -0.766 1.00 94.19 89 LYS A C 1
ATOM 624 O O . LYS A 1 89 ? -7.458 6.421 -0.882 1.00 94.19 89 LYS A O 1
ATOM 629 N N . ILE A 1 90 ? -5.530 6.822 0.222 1.00 92.69 90 ILE A N 1
ATOM 630 C CA . ILE A 1 90 ? -5.731 5.829 1.275 1.00 92.69 90 ILE A CA 1
ATOM 631 C C . ILE A 1 90 ? -5.484 6.389 2.671 1.00 92.69 90 ILE A C 1
ATOM 633 O O . ILE A 1 90 ? -4.696 7.315 2.852 1.00 92.69 90 ILE A O 1
ATOM 637 N N . ASP A 1 91 ? -6.115 5.741 3.645 1.00 93.44 91 ASP A N 1
ATOM 638 C CA . ASP A 1 91 ? -5.646 5.667 5.025 1.00 93.44 91 ASP A CA 1
ATOM 639 C C . ASP A 1 91 ? -5.070 4.265 5.276 1.00 93.44 91 ASP A C 1
ATOM 641 O O . ASP A 1 91 ? -5.555 3.277 4.715 1.00 93.44 91 ASP A O 1
ATOM 645 N N . TYR A 1 92 ? -4.007 4.174 6.071 1.00 92.44 92 TYR A N 1
ATOM 646 C CA . TYR A 1 92 ? -3.250 2.933 6.269 1.00 92.44 92 TYR A CA 1
ATOM 647 C C . TYR A 1 92 ? -2.609 2.856 7.666 1.00 92.44 92 TYR A C 1
ATOM 649 O O . TYR A 1 92 ? -1.385 2.798 7.805 1.00 92.44 92 TYR A O 1
ATOM 657 N N . PRO A 1 93 ? -3.394 2.843 8.753 1.00 91.19 93 PRO A N 1
ATOM 658 C CA . PRO A 1 93 ? -2.848 2.561 10.073 1.00 91.19 93 PRO A CA 1
ATOM 659 C C . PRO A 1 93 ? -2.165 1.187 10.104 1.00 91.19 93 PRO A C 1
ATOM 661 O O . PRO A 1 93 ? -2.668 0.199 9.553 1.00 91.19 93 PRO A O 1
ATOM 664 N N . GLN A 1 94 ? -1.016 1.108 10.783 1.00 87.62 94 GLN A N 1
ATOM 665 C CA . GLN A 1 94 ? -0.390 -0.180 11.068 1.00 87.62 94 GLN A CA 1
A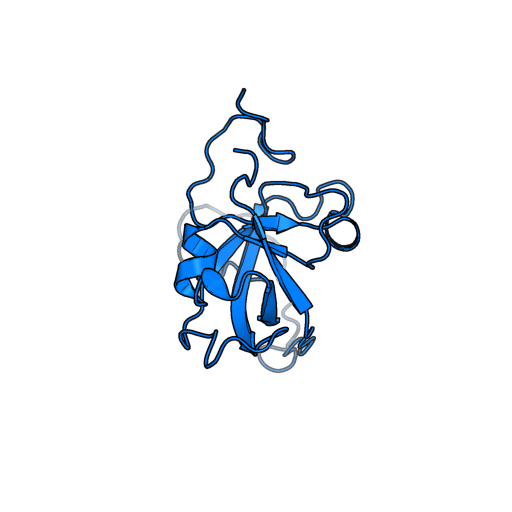TOM 666 C C . GLN A 1 94 ? -1.367 -1.007 11.908 1.00 87.62 94 GLN A C 1
ATOM 668 O O . GLN A 1 94 ? -1.828 -0.560 12.961 1.00 87.62 94 GLN A O 1
ATOM 673 N N . ALA A 1 95 ? -1.695 -2.211 11.444 1.00 82.38 95 ALA A N 1
ATOM 674 C CA . ALA A 1 95 ? -2.551 -3.101 12.201 1.00 82.38 95 ALA A CA 1
ATOM 675 C C . ALA A 1 95 ? -1.779 -3.541 13.450 1.00 82.38 95 ALA A C 1
ATOM 677 O O . ALA A 1 95 ? -0.713 -4.157 13.360 1.00 82.38 95 ALA A O 1
ATOM 678 N N . LYS A 1 96 ? -2.309 -3.207 14.631 1.00 66.38 96 LYS A N 1
ATOM 679 C CA . LYS A 1 96 ? -1.841 -3.808 15.878 1.00 66.38 96 LYS A CA 1
ATOM 680 C C . LYS A 1 96 ? -2.209 -5.281 15.776 1.00 66.38 96 LYS A C 1
ATOM 682 O O . LYS A 1 96 ? -3.385 -5.622 15.869 1.00 66.38 96 LYS A O 1
ATOM 687 N N . VAL A 1 97 ? -1.224 -6.143 15.530 1.00 55.22 97 VAL A N 1
ATOM 688 C CA . VAL A 1 97 ? -1.400 -7.583 15.721 1.00 55.22 97 VAL A CA 1
ATOM 689 C C . VAL A 1 97 ? -1.598 -7.750 17.215 1.00 55.22 97 VAL A C 1
ATOM 691 O O . VAL A 1 97 ? -0.642 -7.839 17.981 1.00 55.22 97 VAL A O 1
ATOM 694 N N . ILE A 1 98 ? -2.848 -7.653 17.651 1.00 50.31 98 ILE A N 1
ATOM 695 C CA . ILE A 1 98 ? -3.182 -7.918 19.031 1.00 50.31 98 ILE A CA 1
ATOM 696 C C . ILE A 1 98 ? -2.850 -9.397 19.200 1.00 50.31 98 ILE A C 1
ATOM 698 O O . ILE A 1 98 ? -3.435 -10.246 18.529 1.00 50.31 98 ILE A O 1
ATOM 702 N N . ALA A 1 99 ? -1.870 -9.715 20.041 1.00 47.50 99 ALA A N 1
ATOM 703 C CA . ALA A 1 99 ? -1.531 -11.087 20.409 1.00 47.50 99 ALA A CA 1
ATOM 704 C C . ALA A 1 99 ? -2.654 -11.731 21.259 1.00 47.50 99 ALA A C 1
ATOM 706 O O . ALA A 1 99 ? -2.400 -12.465 22.209 1.00 47.50 99 ALA A O 1
ATOM 707 N N . THR A 1 100 ? -3.923 -11.446 20.958 1.00 41.12 100 THR A N 1
ATOM 708 C CA . THR A 1 100 ? -5.109 -11.905 21.687 1.00 41.12 100 THR A CA 1
ATOM 709 C C . THR A 1 100 ? -5.552 -13.273 21.195 1.00 41.12 100 THR A C 1
ATOM 711 O O . THR A 1 100 ? -6.658 -13.430 20.680 1.00 41.12 100 THR A O 1
ATOM 714 N N . SER A 1 101 ? -4.670 -14.266 21.326 1.00 45.84 101 SER A N 1
ATOM 715 C CA . SER A 1 101 ? -5.078 -15.682 21.445 1.00 45.84 101 SER A CA 1
ATOM 716 C C . SER A 1 101 ? -3.965 -16.658 21.858 1.00 45.84 101 SER A C 1
ATOM 718 O O . SER A 1 101 ? -4.288 -17.805 22.135 1.00 45.84 101 SER A O 1
ATOM 720 N N . TYR A 1 102 ? -2.693 -16.246 21.977 1.00 45.81 102 TYR A N 1
ATOM 721 C CA . TYR A 1 102 ? -1.598 -17.160 22.373 1.00 45.81 102 TYR A CA 1
ATOM 722 C C . TYR A 1 102 ? -0.928 -16.843 23.723 1.00 45.81 102 TYR A C 1
ATOM 724 O O . TYR A 1 102 ? 0.040 -17.499 24.089 1.00 45.81 102 TYR A O 1
ATOM 732 N N . CYS A 1 103 ? -1.447 -15.914 24.531 1.00 48.44 103 CYS A N 1
ATOM 733 C CA . CYS A 1 103 ? -0.963 -15.713 25.909 1.00 48.44 103 CYS A CA 1
ATOM 734 C C . CYS A 1 103 ? -1.696 -16.587 26.946 1.00 48.44 103 CYS A C 1
ATOM 736 O O . CYS A 1 103 ? -2.020 -16.114 28.031 1.00 48.44 103 CYS A O 1
ATOM 738 N N . THR A 1 104 ? -1.951 -17.864 26.642 1.00 45.38 104 THR A N 1
ATOM 739 C CA . THR A 1 104 ? -2.324 -18.863 27.668 1.00 45.38 104 THR A CA 1
ATOM 740 C C . THR A 1 104 ? -1.536 -20.170 27.580 1.00 45.38 104 THR A C 1
ATOM 742 O O . THR A 1 104 ? -1.864 -21.106 28.301 1.00 45.38 104 THR A O 1
ATOM 745 N N . TYR A 1 105 ? -0.493 -20.265 26.747 1.00 45.56 105 TYR A N 1
ATOM 746 C CA . TYR A 1 105 ? 0.268 -21.511 26.601 1.00 45.56 105 TYR A CA 1
ATOM 747 C C . TYR A 1 105 ? 1.757 -21.290 26.316 1.00 45.56 105 TYR A C 1
ATOM 749 O O . TYR A 1 105 ? 2.269 -21.815 25.343 1.00 45.56 105 TYR A O 1
ATOM 757 N N . ASP A 1 106 ? 2.463 -20.546 27.172 1.00 39.53 106 ASP A N 1
ATOM 758 C CA . ASP A 1 106 ? 3.836 -20.936 27.514 1.00 39.53 106 ASP A CA 1
ATOM 759 C C . ASP A 1 106 ? 4.320 -20.289 28.818 1.00 39.53 106 ASP A C 1
ATOM 761 O O . ASP A 1 106 ? 3.956 -19.177 29.194 1.00 39.53 106 ASP A O 1
ATOM 765 N N . ARG A 1 107 ? 5.072 -21.089 29.568 1.00 42.62 107 ARG A N 1
ATOM 766 C CA . ARG A 1 107 ? 5.397 -20.940 30.988 1.00 42.62 107 ARG A CA 1
ATOM 767 C C . ARG A 1 107 ? 6.342 -19.764 31.266 1.00 42.62 107 ARG A C 1
ATOM 769 O O . ARG A 1 107 ? 7.326 -19.580 30.566 1.00 42.62 107 ARG A O 1
ATOM 776 N N . ILE A 1 108 ? 6.063 -19.070 32.374 1.00 49.69 108 ILE A N 1
ATOM 777 C CA . ILE A 1 108 ? 6.997 -18.411 33.310 1.00 49.69 108 ILE A CA 1
ATOM 778 C C . ILE A 1 108 ? 8.293 -17.867 32.672 1.00 49.69 108 ILE A C 1
ATOM 780 O O . ILE A 1 108 ? 9.350 -18.481 32.760 1.00 49.69 108 ILE A O 1
ATOM 784 N N . PHE A 1 109 ? 8.232 -16.642 32.155 1.00 39.06 109 PHE A N 1
ATOM 785 C CA . PHE A 1 109 ? 9.364 -15.717 32.215 1.00 39.06 109 PHE A CA 1
ATOM 786 C C . PHE A 1 109 ? 8.880 -14.450 32.918 1.00 39.06 109 PHE A C 1
ATOM 788 O O . PHE A 1 109 ? 8.030 -13.725 32.402 1.00 39.06 109 PHE A O 1
ATOM 795 N N . SER A 1 110 ? 9.378 -14.220 34.133 1.00 35.69 110 SER A N 1
ATOM 796 C CA . SER A 1 110 ? 9.118 -13.007 34.906 1.00 35.69 110 SER A CA 1
ATOM 797 C C . SER A 1 110 ? 9.698 -11.798 34.179 1.00 35.69 110 SER A C 1
ATOM 799 O O . SER A 1 110 ? 10.860 -11.451 34.366 1.00 35.69 110 SER A O 1
ATOM 801 N N . TYR A 1 111 ? 8.882 -11.130 33.372 1.00 42.41 111 TYR A N 1
ATOM 802 C CA . TYR A 1 111 ? 9.139 -9.755 32.976 1.00 42.41 111 TYR A CA 1
ATOM 803 C C . TYR A 1 111 ? 8.239 -8.856 33.817 1.00 42.41 111 TYR A C 1
ATOM 805 O O . TYR A 1 111 ? 7.014 -8.969 33.786 1.00 42.41 111 TYR A O 1
ATOM 813 N N . HIS A 1 112 ? 8.861 -7.986 34.614 1.00 32.78 112 HIS A N 1
ATOM 814 C CA . HIS A 1 112 ? 8.175 -6.941 35.363 1.00 32.78 112 HIS A CA 1
ATOM 815 C C . HIS A 1 112 ? 7.401 -6.048 34.387 1.00 32.78 112 HIS A C 1
ATOM 817 O O . HIS A 1 112 ? 7.971 -5.182 33.724 1.00 32.78 112 HIS A O 1
ATOM 823 N N . PHE A 1 113 ? 6.088 -6.253 34.300 1.00 37.75 113 PHE A N 1
ATOM 824 C CA . PHE A 1 113 ? 5.185 -5.350 33.605 1.00 37.75 113 PHE A CA 1
ATOM 825 C C . PHE A 1 113 ? 5.061 -4.076 34.444 1.00 37.75 113 PHE A C 1
ATOM 827 O O . PHE A 1 113 ? 4.312 -4.029 35.421 1.00 37.75 113 PHE A O 1
ATOM 834 N N . LYS A 1 114 ? 5.828 -3.034 34.102 1.00 35.91 114 LYS A N 1
ATOM 835 C CA . LYS A 1 114 ? 5.571 -1.697 34.639 1.00 35.91 114 LYS A CA 1
ATOM 836 C C . LYS A 1 114 ? 4.296 -1.200 33.963 1.00 35.91 114 LYS A C 1
ATOM 838 O O . LYS A 1 114 ? 4.317 -0.769 32.816 1.00 35.91 114 LYS A O 1
ATOM 843 N N . GLN A 1 115 ? 3.178 -1.341 34.666 1.00 42.06 115 GLN A N 1
ATOM 844 C CA . GLN A 1 115 ? 1.875 -0.846 34.250 1.00 42.06 115 GLN A CA 1
ATOM 845 C C . GLN A 1 115 ? 1.917 0.688 34.208 1.00 42.06 115 GLN A C 1
ATOM 847 O O . GLN A 1 115 ? 1.665 1.347 35.210 1.00 42.06 115 GLN A O 1
ATOM 852 N N . SER A 1 116 ? 2.271 1.271 33.062 1.00 40.53 116 SER A N 1
ATOM 853 C CA . SER A 1 116 ? 1.993 2.677 32.772 1.00 40.53 116 SER A CA 1
ATOM 854 C C . SER A 1 116 ? 0.710 2.746 31.951 1.00 40.53 116 SER A C 1
ATOM 856 O O . SER A 1 116 ? 0.698 2.541 30.741 1.00 40.53 116 SER A O 1
ATOM 858 N N . THR A 1 117 ? -0.390 2.913 32.677 1.00 35.81 117 THR A N 1
ATOM 859 C CA . THR A 1 117 ? -1.484 3.834 32.353 1.00 35.81 117 THR A CA 1
ATOM 860 C C . THR A 1 117 ? -1.352 4.564 31.005 1.00 35.81 117 THR A C 1
ATOM 862 O O . THR A 1 117 ? -0.656 5.566 30.966 1.00 35.81 117 THR A O 1
ATOM 865 N N . GLU A 1 118 ? -2.013 4.081 29.941 1.00 36.88 118 GLU A N 1
ATOM 866 C CA . GLU A 1 118 ? -2.756 4.905 28.958 1.00 36.88 118 GLU A CA 1
ATOM 867 C C . GLU A 1 118 ? -3.502 4.018 27.938 1.00 36.88 118 GLU A C 1
ATOM 869 O O . GLU A 1 118 ? -3.204 3.978 26.747 1.00 36.88 118 GLU A O 1
ATOM 874 N N . PHE A 1 119 ? -4.513 3.269 28.385 1.00 39.94 119 PHE A N 1
ATOM 875 C CA . PHE A 1 119 ? -5.380 2.502 27.478 1.00 39.94 119 PHE A CA 1
ATOM 876 C C . PHE A 1 119 ? -6.446 3.377 26.775 1.00 39.94 119 PHE A C 1
ATOM 878 O O . PHE A 1 119 ? -7.501 2.869 26.402 1.00 39.94 119 PHE A O 1
ATOM 885 N N . GLN A 1 120 ? -6.207 4.683 26.570 1.00 37.00 120 GLN A N 1
ATOM 886 C CA . GLN A 1 120 ? -7.147 5.543 25.828 1.00 37.00 120 GLN A CA 1
ATOM 887 C C . GLN A 1 120 ? -6.573 6.616 24.890 1.00 37.00 120 GLN A C 1
ATOM 889 O O . GLN A 1 120 ? -7.322 7.005 24.009 1.00 37.00 120 GLN A O 1
ATOM 894 N N . ASN A 1 121 ? -5.316 7.066 24.936 1.00 32.81 121 ASN A N 1
ATOM 895 C CA . ASN A 1 121 ? -4.961 8.290 24.190 1.00 32.81 121 ASN A CA 1
ATOM 896 C C . ASN A 1 121 ? -3.683 8.203 23.352 1.00 32.81 121 ASN A C 1
ATOM 898 O O . ASN A 1 121 ? -2.839 9.078 23.407 1.00 32.81 121 ASN A O 1
ATOM 902 N N . GLU A 1 122 ? -3.604 7.225 22.454 1.00 33.84 122 GLU A N 1
ATOM 903 C CA . GLU A 1 122 ? -2.909 7.453 21.183 1.00 33.84 122 GLU A CA 1
ATOM 904 C C . GLU A 1 122 ? -3.742 6.843 20.058 1.00 33.84 122 GLU A C 1
ATOM 906 O O . GLU A 1 122 ? -3.431 5.800 19.474 1.00 33.84 122 GLU A O 1
ATOM 911 N N . ALA A 1 123 ? -4.815 7.547 19.695 1.00 36.81 123 ALA A N 1
ATOM 912 C CA . ALA A 1 123 ? -5.055 7.700 18.275 1.00 36.81 123 ALA A CA 1
ATOM 913 C C . ALA A 1 123 ? -3.786 8.362 17.725 1.00 36.81 123 ALA A C 1
ATOM 915 O O . ALA A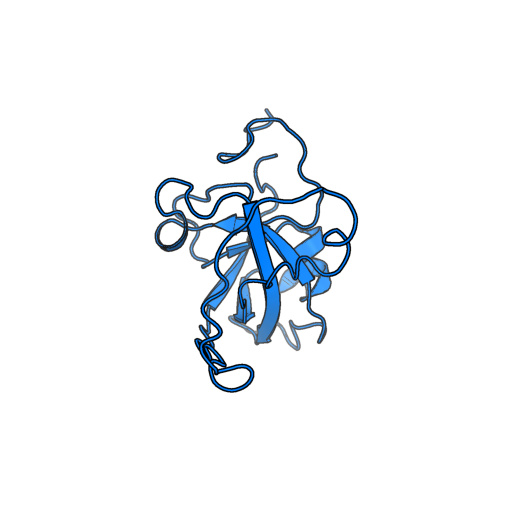 1 123 ? -3.663 9.584 17.743 1.00 36.81 123 ALA A O 1
ATOM 916 N N . SER A 1 124 ? -2.818 7.575 17.242 1.00 37.03 124 SER A N 1
ATOM 917 C CA . SER A 1 124 ? -1.904 8.087 16.227 1.00 37.03 124 SER A CA 1
ATOM 918 C C . SER A 1 124 ? -2.755 8.333 14.986 1.00 37.03 124 SER A C 1
ATOM 920 O O . SER A 1 124 ? -2.735 7.575 14.020 1.00 37.03 124 SER A O 1
ATOM 922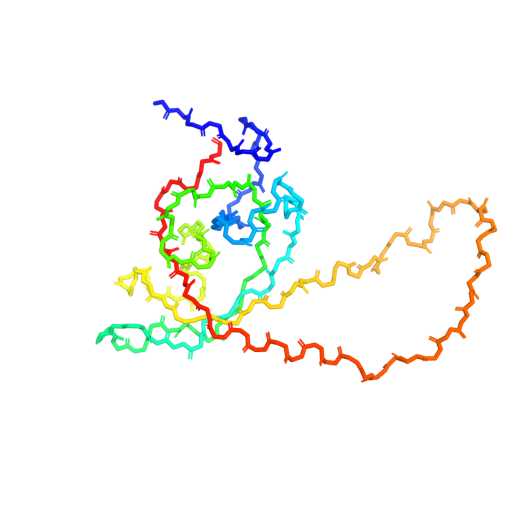 N N . ALA A 1 125 ? -3.542 9.407 15.041 1.00 37.19 125 ALA A N 1
ATOM 923 C CA . ALA A 1 125 ? -4.088 10.108 13.911 1.00 37.19 125 ALA A CA 1
ATOM 924 C C . ALA A 1 125 ? -2.900 10.728 13.180 1.00 37.19 125 ALA A C 1
ATOM 926 O O . ALA A 1 125 ? -2.708 11.937 13.149 1.00 37.19 125 ALA A O 1
ATOM 927 N N . HIS A 1 126 ? -2.085 9.879 12.567 1.00 37.75 126 HIS A N 1
ATOM 928 C CA . HIS A 1 126 ? -1.445 10.284 11.346 1.00 37.75 126 HIS A CA 1
ATOM 929 C C . HIS A 1 126 ? -2.316 9.728 10.232 1.00 37.75 126 HIS A C 1
ATOM 931 O O . HIS A 1 126 ? -2.007 8.705 9.627 1.00 37.75 126 HIS A O 1
ATOM 937 N N . LYS A 1 127 ? -3.453 10.409 10.027 1.00 39.12 127 LYS A N 1
ATOM 938 C CA . LYS A 1 127 ? -4.240 10.334 8.801 1.00 39.12 127 LYS A CA 1
ATOM 939 C C . LYS A 1 127 ? -3.317 10.821 7.689 1.00 39.12 127 LYS A C 1
ATOM 941 O O . LYS A 1 127 ? -3.245 12.010 7.391 1.00 39.12 127 LYS A O 1
ATOM 946 N N . ARG A 1 128 ? -2.474 9.921 7.195 1.00 54.28 128 ARG A N 1
ATOM 947 C CA . ARG A 1 128 ? -1.559 10.202 6.101 1.00 54.28 128 ARG A CA 1
ATOM 948 C C . ARG A 1 128 ? -2.358 9.979 4.845 1.00 54.28 128 ARG A C 1
ATOM 950 O O . ARG A 1 128 ? -2.372 8.860 4.348 1.00 54.28 128 ARG A O 1
ATOM 9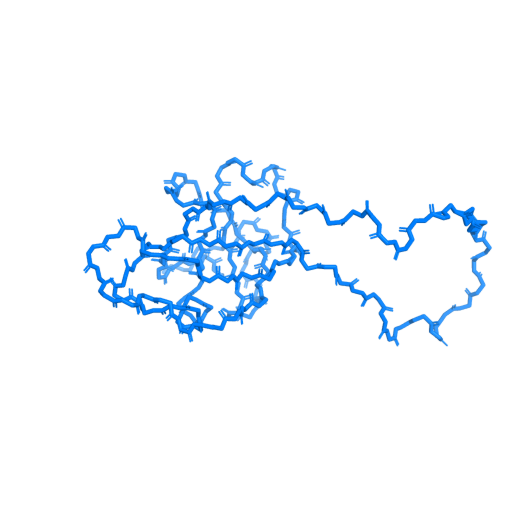57 N N . ASP A 1 129 ? -3.005 11.032 4.356 1.00 53.62 129 ASP A N 1
ATOM 958 C CA . ASP A 1 129 ? -3.541 11.041 2.999 1.00 53.62 129 ASP A CA 1
ATOM 959 C C . ASP A 1 129 ? -2.386 10.687 2.053 1.00 53.62 129 ASP A C 1
ATOM 961 O O . ASP A 1 129 ? -1.492 11.488 1.787 1.00 53.62 129 ASP A O 1
ATOM 965 N N . SER A 1 130 ? -2.352 9.426 1.641 1.00 72.31 130 SER A N 1
ATOM 966 C CA . SER A 1 130 ? -1.260 8.832 0.884 1.00 72.31 130 SER A CA 1
ATOM 967 C C . SER A 1 130 ? -1.792 8.253 -0.404 1.00 72.31 130 SER A C 1
ATOM 969 O O . SER A 1 130 ? -2.954 7.863 -0.491 1.00 72.31 130 SER A O 1
ATOM 971 N N . LEU A 1 131 ? -0.936 8.211 -1.416 1.00 72.12 131 LEU A N 1
ATOM 972 C CA . LEU A 1 131 ? -1.282 7.643 -2.708 1.00 72.12 131 LEU A CA 1
ATOM 973 C C . LEU A 1 131 ? -0.989 6.147 -2.692 1.00 72.12 131 LEU A C 1
ATOM 975 O O . LEU A 1 131 ? 0.008 5.718 -2.122 1.00 72.12 131 LEU A O 1
ATOM 979 N N . ILE A 1 132 ? -1.829 5.352 -3.334 1.00 73.50 132 ILE A N 1
ATOM 980 C CA . ILE A 1 132 ? -1.565 3.931 -3.559 1.00 73.50 132 ILE A CA 1
ATOM 981 C C . ILE A 1 132 ? -1.639 3.656 -5.052 1.00 73.50 132 ILE A C 1
ATOM 983 O O . ILE A 1 132 ? -2.503 4.219 -5.716 1.00 73.50 132 ILE A O 1
ATOM 987 N N . HIS A 1 133 ? -0.745 2.829 -5.581 1.00 70.50 133 HIS A N 1
ATOM 988 C CA . HIS A 1 133 ? -0.767 2.409 -6.984 1.00 70.50 133 HIS A CA 1
ATOM 989 C C . HIS A 1 133 ? -1.187 0.933 -7.062 1.00 70.50 133 HIS A C 1
ATOM 991 O O . HIS A 1 133 ? -0.909 0.166 -6.141 1.00 70.50 133 HIS A O 1
ATOM 997 N N . ILE A 1 134 ? -1.867 0.534 -8.141 1.00 55.91 134 ILE A N 1
ATOM 998 C CA . ILE A 1 134 ? -2.078 -0.876 -8.488 1.00 55.91 134 ILE A CA 1
ATOM 999 C C . ILE A 1 134 ? -0.963 -1.370 -9.414 1.00 55.91 134 ILE A C 1
ATOM 1001 O O . ILE A 1 134 ? -0.959 -1.085 -10.613 1.00 55.91 134 ILE A O 1
ATOM 1005 N N . HIS A 1 135 ? -0.010 -2.143 -8.909 1.00 59.38 135 HIS A N 1
ATOM 1006 C CA . HIS A 1 135 ? 0.958 -2.790 -9.780 1.00 59.38 135 HIS A CA 1
ATOM 1007 C C . HIS A 1 135 ? 0.648 -4.272 -9.915 1.00 59.38 135 HIS A C 1
ATOM 1009 O O . HIS A 1 135 ? 0.561 -5.051 -8.970 1.00 59.38 135 HIS A O 1
ATOM 1015 N N . SER A 1 136 ? 0.520 -4.694 -11.168 1.00 46.69 136 SER A N 1
ATOM 1016 C CA . SER A 1 136 ? 0.230 -6.080 -11.535 1.00 46.69 136 SER A CA 1
ATOM 1017 C C . SER A 1 136 ? 1.304 -7.102 -11.146 1.00 46.69 136 SER A C 1
ATOM 1019 O O . SER A 1 136 ? 1.125 -8.285 -11.433 1.00 46.69 136 SER A O 1
ATOM 1021 N N . ARG A 1 137 ? 2.415 -6.653 -10.554 1.00 54.28 137 ARG A N 1
ATOM 1022 C CA . ARG A 1 137 ? 3.622 -7.434 -10.297 1.00 54.28 137 ARG A CA 1
ATOM 1023 C C . ARG A 1 137 ? 4.292 -7.012 -8.990 1.00 54.28 137 ARG A C 1
ATOM 1025 O O . ARG A 1 137 ? 5.485 -6.716 -9.001 1.00 54.28 137 ARG A O 1
ATOM 1032 N N . ILE A 1 138 ? 3.560 -7.010 -7.872 1.00 57.09 138 ILE A N 1
ATOM 1033 C CA . ILE A 1 138 ? 4.254 -7.218 -6.593 1.00 57.09 138 ILE A CA 1
ATOM 1034 C C . ILE A 1 138 ? 5.041 -8.510 -6.750 1.00 57.09 138 ILE A C 1
ATOM 1036 O O . ILE A 1 138 ? 4.480 -9.542 -7.126 1.00 57.09 138 ILE A O 1
ATOM 1040 N N . LYS A 1 139 ? 6.354 -8.405 -6.579 1.00 60.22 139 LYS A N 1
ATOM 1041 C CA . LYS A 1 139 ? 7.288 -9.480 -6.870 1.00 60.22 139 LYS A CA 1
ATOM 1042 C C . LYS A 1 139 ? 7.115 -10.499 -5.751 1.00 60.22 139 LYS A C 1
ATOM 1044 O O . LYS A 1 139 ? 7.324 -10.165 -4.588 1.00 60.22 139 LYS A O 1
ATOM 1049 N N . VAL A 1 140 ? 6.633 -11.690 -6.095 1.00 47.56 140 VAL A N 1
ATOM 1050 C CA . VAL A 1 140 ? 6.486 -12.843 -5.193 1.00 47.56 140 VAL A CA 1
ATOM 1051 C C . VAL A 1 140 ? 7.541 -13.866 -5.560 1.00 47.56 140 VAL A C 1
ATOM 1053 O O . VAL A 1 140 ? 7.711 -14.099 -6.779 1.00 47.56 140 VAL A O 1
#

Sequence (140 aa):
MFTASACYGNKPQGVMIAAASDPLWANGAICGKVFNVTCTGPTNPVPHPCTGRSVVVKIVDHCPGCGGTLDLSKEAFATIANPVAGIIKIDYPQAKVIATSYCTYDRIFSYHFKQSTEFQNEASAHKRDSLIHIHSRIKV

InterPro domains:
  IPR007112 Expansin/pollen allergen, DPBB domain [PS50842] (3-92)
  IPR007112 Expansin/pollen allergen, DPBB domain [SM00837] (17-92)
  IPR009009 RlpA-like protein, double-psi beta-barrel domain [PF03330] (18-92)
  IPR036908 RlpA-like domain superfamily [G3DSA:2.40.40.10] (2-97)
  IPR036908 RlpA-like domain superfamily [SSF50685] (3-94)
  IPR044206 EG45-like domain containing protein, plant [PTHR47295] (2-93)

pLDDT: mean 76.39, std 22.19, range [32.78, 96.5]

Secondary structure (DSSP, 8-state):
-PPPBTTTBT----SSEEEEEHHHHGGGTTTT-EEEEEEEEESSS-SS-B-S-EEEEEEEEEETT-SSSEEE-HHHHHHHB-GGG-EEEEE-PBP----TTTTTSS------------SS---------EEEEE-TT---

Radius of gyration: 17.3 Å; chains: 1; bounding box: 33×33×50 Å